Protein AF-A0A5N4C7Z2-F1 (afdb_monomer_lite)

Organism: Camelus dromedarius (NCBI:txid9838)

InterPro domains:
  IPR001515 Large ribosomal subunit protein eL32 [PF01655] (17-47)
  IPR001515 Large ribosomal subunit protein eL32 [PTHR23413] (5-45)
  IPR001515 Large ribosomal subunit protein eL32 [SM01393] (17-60)
  IPR036351 Large ribosomal subunit protein eL32 superfamily [SSF52042] (2-69)

Structure (mmCIF, N/CA/C/O backbone):
data_AF-A0A5N4C7Z2-F1
#
_entry.id   AF-A0A5N4C7Z2-F1
#
loop_
_atom_site.group_PDB
_atom_site.id
_atom_site.type_symbol
_atom_site.label_atom_id
_atom_site.label_alt_id
_atom_site.label_comp_id
_atom_site.label_asym_id
_atom_site.label_entity_id
_atom_site.label_seq_id
_atom_site.pdbx_PDB_ins_code
_atom_site.Cartn_x
_atom_site.Cartn_y
_atom_site.Cartn_z
_atom_site.occupancy
_atom_site.B_iso_or_equiv
_atom_site.auth_seq_id
_atom_site.auth_comp_id
_atom_site.auth_asym_id
_atom_site.auth_atom_id
_atom_site.pdbx_PDB_model_num
ATOM 1 N N . MET A 1 1 ? 3.796 -21.921 26.630 1.00 66.44 1 MET A N 1
ATOM 2 C CA . MET A 1 1 ? 3.392 -20.593 27.145 1.00 66.44 1 MET A CA 1
ATOM 3 C C . MET A 1 1 ? 2.021 -20.253 26.587 1.00 66.44 1 MET A C 1
ATOM 5 O O . MET A 1 1 ? 1.845 -20.353 25.379 1.00 66.44 1 MET A O 1
ATOM 9 N N . ALA A 1 2 ? 1.051 -19.921 27.439 1.00 75.12 2 ALA A N 1
ATOM 10 C CA . ALA A 1 2 ? -0.286 -19.524 26.996 1.00 75.12 2 ALA A CA 1
ATOM 11 C C . ALA A 1 2 ? -0.316 -18.018 26.683 1.00 75.12 2 ALA A C 1
ATOM 13 O O . ALA A 1 2 ? 0.199 -17.219 27.461 1.00 75.12 2 ALA A O 1
ATOM 14 N N . ALA A 1 3 ? -0.896 -17.637 25.542 1.00 82.44 3 ALA A N 1
ATOM 15 C CA . ALA A 1 3 ? -1.018 -16.239 25.128 1.00 82.44 3 ALA A CA 1
ATOM 16 C C . ALA A 1 3 ? -2.246 -15.579 25.776 1.00 82.44 3 ALA A C 1
ATOM 18 O O . ALA A 1 3 ? -3.341 -16.149 25.757 1.00 82.44 3 ALA A O 1
ATOM 19 N N . LEU A 1 4 ? -2.070 -14.371 26.318 1.00 86.19 4 LEU A N 1
ATOM 20 C CA . LEU A 1 4 ? -3.160 -13.582 26.894 1.00 86.19 4 LEU A CA 1
ATOM 21 C C . LEU A 1 4 ? -4.130 -13.127 25.794 1.00 86.19 4 LEU A C 1
ATOM 23 O O . LEU A 1 4 ? -3.710 -12.709 24.713 1.00 86.19 4 LEU A O 1
ATOM 27 N N . ARG A 1 5 ? -5.435 -13.216 26.071 1.00 84.00 5 ARG A N 1
ATOM 28 C CA . ARG A 1 5 ? -6.505 -12.789 25.159 1.00 84.00 5 ARG A CA 1
ATOM 29 C C . ARG A 1 5 ? -7.171 -11.519 25.701 1.00 84.00 5 ARG A C 1
ATOM 31 O O . ARG A 1 5 ? -7.389 -11.444 26.908 1.00 84.00 5 ARG A O 1
ATOM 38 N N . PRO A 1 6 ? -7.502 -10.537 24.846 1.00 85.94 6 PRO A N 1
ATOM 39 C CA . PRO A 1 6 ? -8.206 -9.335 25.279 1.00 85.94 6 PRO A CA 1
ATOM 40 C C . PRO A 1 6 ? -9.659 -9.649 25.661 1.00 85.94 6 PRO A C 1
ATOM 42 O O . PRO A 1 6 ? -10.271 -10.554 25.092 1.00 85.94 6 PRO A O 1
ATOM 45 N N . LEU A 1 7 ? -10.210 -8.866 26.595 1.00 86.56 7 LEU A N 1
ATOM 46 C CA . LEU A 1 7 ? -11.590 -8.998 27.080 1.00 86.56 7 LEU A CA 1
ATOM 47 C C . LEU A 1 7 ? -12.625 -8.700 25.986 1.00 86.56 7 LEU A C 1
ATOM 49 O O . LEU A 1 7 ? -13.638 -9.383 25.879 1.00 86.56 7 LEU A O 1
ATOM 53 N N . VAL A 1 8 ? -12.346 -7.699 25.150 1.00 89.25 8 VAL A N 1
ATOM 54 C CA . VAL A 1 8 ? -13.197 -7.303 24.025 1.00 89.25 8 VAL A CA 1
ATOM 55 C C . VAL A 1 8 ? -12.412 -7.477 22.733 1.00 89.25 8 VAL A C 1
ATOM 57 O O . VAL A 1 8 ? -11.285 -6.998 22.603 1.00 89.25 8 VAL A O 1
ATOM 60 N N . LYS A 1 9 ? -13.018 -8.161 21.760 1.00 84.62 9 LYS A N 1
ATOM 61 C CA . LYS A 1 9 ? -12.472 -8.325 20.412 1.00 84.62 9 LYS A CA 1
ATOM 62 C C . LYS A 1 9 ? -13.299 -7.485 19.435 1.00 84.62 9 LYS A C 1
ATOM 64 O O . LYS A 1 9 ? -14.303 -7.988 18.933 1.00 84.62 9 LYS A O 1
ATOM 69 N N . PRO A 1 10 ? -12.909 -6.227 19.161 1.00 84.06 10 PRO A N 1
ATOM 70 C CA . PRO A 1 10 ? -13.610 -5.422 18.171 1.00 84.06 10 PRO A CA 1
ATOM 71 C C . PRO A 1 10 ? -13.457 -6.042 16.778 1.00 84.06 10 PRO A C 1
ATOM 73 O O . PRO A 1 10 ? -12.401 -6.584 16.431 1.00 84.06 10 PRO A O 1
ATOM 76 N N . GLU A 1 11 ? -14.509 -5.956 15.965 1.00 83.25 11 GLU A N 1
ATOM 77 C CA . G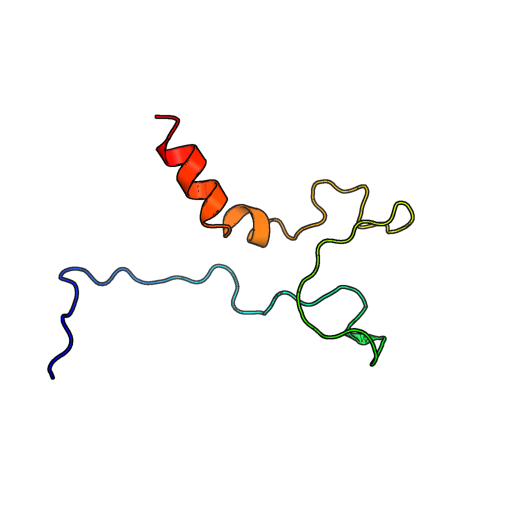LU A 1 11 ? -14.459 -6.419 14.583 1.00 83.25 11 GLU A CA 1
ATOM 78 C C . GLU A 1 11 ? -13.595 -5.463 13.750 1.00 83.25 11 GLU A C 1
ATOM 80 O O . GLU A 1 11 ? -13.917 -4.292 13.544 1.00 83.25 11 GLU A O 1
ATOM 85 N N . ILE A 1 12 ? -12.445 -5.954 13.286 1.00 84.69 12 ILE A N 1
ATOM 86 C CA . ILE A 1 12 ? -11.499 -5.144 12.518 1.00 84.69 12 ILE A CA 1
ATOM 87 C C . ILE A 1 12 ? -11.965 -5.082 11.063 1.00 84.69 12 ILE A C 1
ATOM 89 O O . ILE A 1 12 ? -11.501 -5.841 10.209 1.00 84.69 12 ILE A O 1
ATOM 93 N N . VAL A 1 13 ? -12.840 -4.126 10.762 1.00 85.50 13 VAL A N 1
ATOM 94 C CA . VAL A 1 13 ? -13.264 -3.851 9.386 1.00 85.50 13 VAL A CA 1
ATOM 95 C C . VAL A 1 13 ? -12.160 -3.087 8.649 1.00 85.50 13 VAL A C 1
ATOM 97 O O . VAL A 1 13 ? -11.788 -1.962 8.997 1.00 85.50 13 VAL A O 1
ATOM 100 N N . LYS A 1 14 ? -11.589 -3.700 7.606 1.00 82.75 14 LYS A N 1
ATOM 101 C CA . LYS A 1 14 ? -10.560 -3.071 6.765 1.00 82.75 14 LYS A CA 1
ATOM 102 C C . LYS A 1 14 ? -11.219 -2.247 5.663 1.00 82.75 14 LYS A C 1
ATOM 104 O O . LYS A 1 14 ? -11.857 -2.795 4.775 1.00 82.75 14 LYS A O 1
ATOM 109 N N . LYS A 1 15 ? -10.971 -0.933 5.658 1.00 82.19 15 LYS A N 1
ATOM 110 C CA . LYS A 1 15 ? -11.484 -0.006 4.627 1.00 82.19 15 LYS A CA 1
ATOM 111 C C . LYS A 1 15 ? -10.999 -0.339 3.209 1.00 82.19 15 LYS A C 1
ATOM 113 O O . LYS A 1 15 ? -11.660 -0.027 2.228 1.00 82.19 15 LYS A O 1
ATOM 118 N N . ARG A 1 16 ? -9.819 -0.951 3.087 1.00 79.06 16 ARG A N 1
ATOM 119 C CA . ARG A 1 16 ? -9.242 -1.399 1.817 1.00 79.06 16 ARG A CA 1
ATOM 120 C C . ARG A 1 16 ? -8.424 -2.660 2.051 1.00 79.06 16 ARG A C 1
ATOM 122 O O . ARG A 1 16 ? -7.617 -2.711 2.974 1.00 79.06 16 ARG A O 1
ATOM 129 N N . THR A 1 17 ? -8.604 -3.647 1.183 1.00 83.38 17 THR A N 1
ATOM 130 C CA . THR A 1 17 ? -7.865 -4.920 1.215 1.00 83.38 17 THR A CA 1
ATOM 131 C C . THR A 1 17 ? -6.705 -4.945 0.215 1.00 83.38 17 THR A C 1
ATOM 133 O O . THR A 1 17 ? -5.689 -5.599 0.443 1.00 83.38 17 THR A O 1
ATOM 136 N N . LYS A 1 18 ? -6.815 -4.190 -0.887 1.00 85.44 18 LYS A N 1
ATOM 137 C CA . LYS A 1 18 ? -5.777 -4.085 -1.924 1.00 85.44 18 LYS A CA 1
ATOM 138 C C . LYS A 1 18 ? -4.565 -3.289 -1.431 1.00 85.44 18 LYS A C 1
ATOM 140 O O . LYS A 1 18 ? -4.727 -2.171 -0.940 1.00 85.44 18 LYS A O 1
ATOM 145 N N . LYS A 1 19 ? -3.357 -3.811 -1.676 1.00 84.75 19 LYS A N 1
ATOM 146 C CA . LYS A 1 19 ? -2.085 -3.136 -1.365 1.00 84.75 19 LYS A CA 1
ATOM 147 C C . LYS A 1 19 ? -1.941 -1.812 -2.127 1.00 84.75 19 LYS A C 1
ATOM 149 O O . LYS A 1 19 ? -2.461 -1.654 -3.235 1.00 84.75 19 LYS A O 1
ATOM 154 N N . PHE A 1 20 ? -1.218 -0.870 -1.530 1.00 83.75 20 PHE A N 1
ATOM 155 C CA . PHE A 1 20 ? -0.800 0.359 -2.199 1.00 83.75 20 PHE A CA 1
ATOM 156 C C . PHE A 1 20 ? 0.454 0.070 -3.025 1.00 83.75 20 PHE A C 1
ATOM 158 O O . PHE A 1 20 ? 1.477 -0.327 -2.471 1.00 83.75 20 PHE A O 1
ATOM 165 N N . ILE A 1 21 ? 0.352 0.231 -4.344 1.00 87.19 21 ILE A N 1
ATOM 166 C CA . ILE A 1 21 ? 1.444 -0.017 -5.293 1.00 87.19 21 ILE A CA 1
ATOM 167 C C . ILE A 1 21 ? 2.027 1.301 -5.792 1.00 87.19 21 ILE A C 1
ATOM 169 O O . ILE A 1 21 ? 1.307 2.293 -5.905 1.00 87.19 21 ILE A O 1
A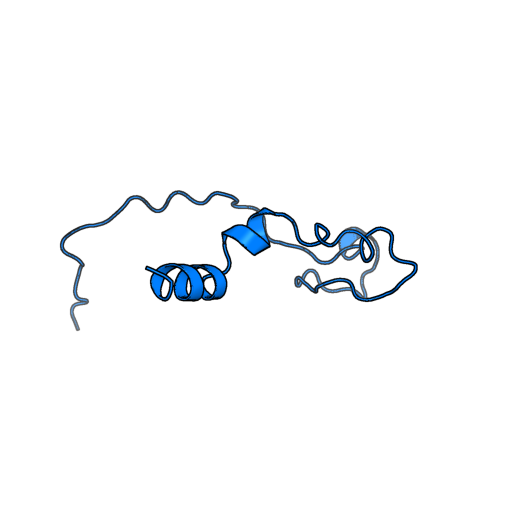TOM 173 N N . GLN A 1 22 ? 3.324 1.312 -6.099 1.00 86.25 22 GLN A N 1
ATOM 174 C CA . GLN A 1 22 ? 3.963 2.471 -6.717 1.00 86.25 22 GLN A CA 1
ATOM 175 C C . GLN A 1 22 ? 3.369 2.736 -8.104 1.00 86.25 22 GLN A C 1
ATOM 177 O O . GLN A 1 22 ? 3.110 1.801 -8.868 1.00 86.25 22 GLN A O 1
ATOM 182 N N . HIS A 1 23 ? 3.192 4.011 -8.442 1.00 81.81 23 HIS A N 1
ATOM 183 C CA . HIS A 1 23 ? 2.818 4.419 -9.791 1.00 81.81 23 HIS A CA 1
ATOM 184 C C . HIS A 1 23 ? 3.854 3.907 -10.811 1.00 81.81 23 HIS A C 1
ATOM 186 O O . HIS A 1 23 ? 5.050 3.947 -10.533 1.00 81.81 23 HIS A O 1
ATOM 192 N N . GLN A 1 24 ? 3.390 3.397 -11.959 1.00 83.12 24 GLN A N 1
ATOM 193 C CA . GLN A 1 24 ? 4.196 2.797 -13.041 1.00 83.12 24 GLN A CA 1
ATOM 194 C C . GLN A 1 24 ? 4.862 1.441 -12.730 1.00 83.12 24 GLN A C 1
ATOM 196 O O . GLN A 1 24 ? 5.543 0.885 -13.593 1.00 83.12 24 GLN A O 1
ATOM 201 N N . SER A 1 25 ? 4.642 0.855 -11.544 1.00 85.25 25 SER A N 1
ATOM 202 C CA . SER A 1 25 ? 5.159 -0.493 -11.215 1.00 85.25 25 SER A CA 1
ATOM 203 C C . SER A 1 25 ? 4.529 -1.629 -12.034 1.00 85.25 25 SER A C 1
ATOM 205 O O . SER A 1 25 ? 5.025 -2.751 -12.041 1.00 85.25 25 SER A O 1
ATOM 207 N N . ASP A 1 26 ? 3.429 -1.346 -12.722 1.00 83.88 26 ASP A N 1
ATOM 208 C CA . ASP A 1 26 ? 2.772 -2.207 -13.699 1.00 83.88 26 ASP A CA 1
ATOM 209 C C . ASP A 1 26 ? 3.481 -2.202 -15.063 1.00 83.88 26 ASP A C 1
ATOM 211 O O . ASP A 1 26 ? 3.484 -3.218 -15.750 1.00 83.88 26 ASP A O 1
ATOM 215 N N . ARG A 1 27 ? 4.109 -1.080 -15.438 1.00 86.50 27 ARG A N 1
ATOM 216 C CA . ARG A 1 27 ? 4.723 -0.877 -16.763 1.00 86.50 27 ARG A CA 1
ATOM 217 C C . ARG A 1 27 ? 6.231 -1.104 -16.770 1.00 86.50 27 ARG A C 1
ATOM 219 O O . ARG A 1 27 ? 6.794 -1.446 -17.804 1.00 86.50 27 ARG A O 1
ATOM 226 N N . CYS A 1 28 ? 6.897 -0.902 -15.633 1.00 79.50 28 CYS A N 1
ATOM 227 C CA . CYS A 1 28 ? 8.353 -0.960 -15.539 1.00 79.50 28 CYS A CA 1
ATOM 228 C C . CYS A 1 28 ? 8.817 -2.051 -14.569 1.00 79.50 28 CYS A C 1
ATOM 230 O O . CYS A 1 28 ? 8.635 -1.929 -13.361 1.00 79.50 28 CYS A O 1
ATOM 232 N N . VAL A 1 29 ? 9.542 -3.056 -15.076 1.00 85.38 29 VAL A N 1
ATOM 233 C CA . VAL A 1 29 ? 10.108 -4.159 -14.266 1.00 85.38 29 VAL A CA 1
ATOM 234 C C . VAL A 1 29 ? 11.099 -3.657 -13.202 1.00 85.38 29 VAL A C 1
ATOM 236 O O . VAL A 1 29 ? 11.214 -4.236 -12.125 1.00 85.38 29 VAL A O 1
ATOM 239 N N . LYS A 1 30 ? 11.786 -2.537 -13.469 1.00 88.25 30 LYS A N 1
ATOM 240 C CA . LYS A 1 30 ? 12.730 -1.903 -12.531 1.00 88.25 30 LYS A CA 1
ATOM 241 C C . LYS A 1 30 ? 12.035 -1.309 -11.297 1.00 88.25 30 LYS A C 1
ATOM 243 O O . LYS A 1 30 ? 12.664 -1.167 -10.249 1.00 88.25 30 LYS A O 1
ATOM 248 N N . ILE A 1 31 ? 10.754 -0.950 -11.411 1.00 85.12 31 ILE A N 1
ATOM 249 C CA . ILE A 1 31 ? 10.000 -0.288 -10.346 1.00 85.12 31 ILE A CA 1
ATOM 250 C C . ILE A 1 31 ? 9.283 -1.353 -9.519 1.00 85.12 31 ILE A C 1
ATOM 252 O O . ILE A 1 31 ? 8.334 -1.998 -9.960 1.00 85.12 31 ILE A O 1
ATOM 256 N N . LYS A 1 32 ? 9.728 -1.529 -8.274 1.00 86.00 32 LYS A N 1
ATOM 257 C CA . LYS A 1 32 ? 9.092 -2.460 -7.336 1.00 86.00 32 LYS A CA 1
ATOM 258 C C . LYS A 1 32 ? 7.706 -1.947 -6.931 1.00 86.00 32 LYS A C 1
ATOM 260 O O . LYS A 1 32 ? 7.473 -0.751 -6.812 1.00 86.00 32 LYS A O 1
ATOM 265 N N . ARG A 1 33 ? 6.793 -2.862 -6.598 1.00 86.25 33 ARG A N 1
ATOM 266 C CA . ARG A 1 33 ? 5.410 -2.547 -6.174 1.00 86.25 33 ARG A CA 1
ATOM 267 C C . ARG A 1 33 ? 5.294 -1.910 -4.775 1.00 86.25 33 ARG A C 1
ATOM 269 O O . ARG A 1 33 ? 4.197 -1.862 -4.231 1.00 86.25 33 ARG A O 1
ATOM 276 N N . ASN A 1 34 ? 6.388 -1.451 -4.167 1.00 85.69 34 ASN A N 1
ATOM 277 C CA . ASN A 1 34 ? 6.365 -0.844 -2.834 1.00 85.69 34 ASN A CA 1
ATOM 278 C C . ASN A 1 34 ? 5.905 0.616 -2.903 1.00 85.69 34 ASN A C 1
ATOM 280 O O . ASN A 1 34 ? 6.463 1.390 -3.672 1.00 85.69 34 ASN A O 1
ATOM 284 N N . 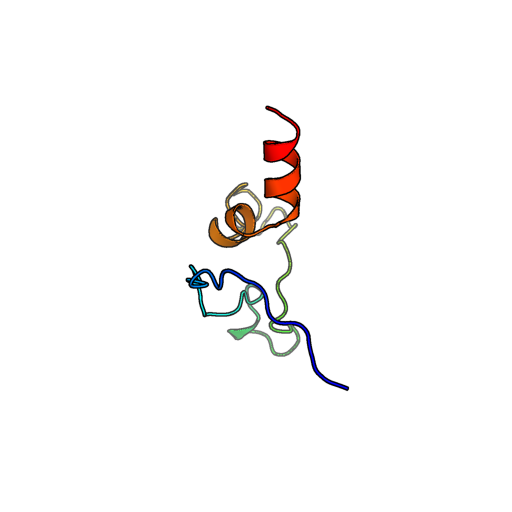TRP A 1 35 ? 4.950 1.016 -2.065 1.00 83.19 35 TRP A N 1
ATOM 285 C CA . TRP A 1 35 ? 4.443 2.388 -2.063 1.00 83.19 35 TRP A CA 1
ATOM 286 C C . TRP A 1 35 ? 5.549 3.433 -1.817 1.00 83.19 35 TRP A C 1
ATOM 288 O O . TRP A 1 35 ? 6.377 3.298 -0.913 1.00 83.19 35 TRP A O 1
ATOM 298 N N . ARG A 1 36 ? 5.541 4.504 -2.618 1.00 83.19 36 ARG A N 1
ATOM 299 C CA . ARG A 1 36 ? 6.407 5.684 -2.487 1.00 83.19 36 ARG A CA 1
ATOM 300 C C . ARG A 1 36 ? 5.587 6.929 -2.813 1.00 83.19 36 ARG A C 1
ATOM 302 O O . ARG A 1 36 ? 4.828 6.918 -3.778 1.00 83.19 36 ARG A O 1
ATOM 309 N N . LYS A 1 37 ? 5.763 8.001 -2.035 1.00 81.12 37 LYS A N 1
ATOM 310 C CA . LYS A 1 37 ? 5.140 9.299 -2.327 1.00 81.12 37 LYS A CA 1
ATOM 311 C C . LYS A 1 37 ? 5.820 9.917 -3.565 1.00 81.12 37 LYS A C 1
ATOM 313 O O . LYS A 1 37 ? 7.047 10.048 -3.531 1.00 81.12 37 LYS A O 1
ATOM 318 N N . PRO A 1 38 ? 5.085 10.272 -4.635 1.00 82.38 38 PRO A N 1
ATOM 319 C CA . PRO A 1 38 ? 5.660 10.964 -5.790 1.00 82.38 38 PRO A CA 1
ATOM 320 C C . PRO A 1 38 ? 6.150 12.362 -5.377 1.00 82.38 38 PRO A C 1
ATOM 322 O O . PRO A 1 38 ? 5.500 13.030 -4.577 1.00 82.38 38 PRO A O 1
ATOM 325 N N . ARG A 1 39 ? 7.319 12.789 -5.877 1.00 78.94 39 ARG A N 1
ATOM 326 C CA . ARG A 1 39 ? 7.961 14.070 -5.500 1.00 78.94 39 ARG A CA 1
ATOM 327 C C . ARG A 1 39 ? 8.383 14.964 -6.680 1.00 78.94 39 ARG A C 1
ATOM 329 O O . ARG A 1 39 ? 8.958 16.013 -6.439 1.00 78.94 39 ARG A O 1
ATOM 336 N N . GLY A 1 40 ? 8.150 14.567 -7.935 1.00 78.06 40 GLY A N 1
ATOM 337 C CA . GLY A 1 40 ? 8.611 15.337 -9.107 1.00 78.06 40 GLY A CA 1
ATOM 338 C C . GLY A 1 40 ? 7.555 16.293 -9.658 1.00 78.06 40 GLY A C 1
ATOM 339 O O . GLY A 1 40 ? 6.401 15.892 -9.754 1.00 78.06 40 GLY A O 1
ATOM 340 N N . ILE A 1 41 ? 7.960 17.499 -10.057 1.00 68.38 41 ILE A N 1
ATOM 341 C CA . ILE A 1 41 ? 7.098 18.606 -10.515 1.00 68.38 41 ILE A CA 1
ATOM 342 C C . ILE A 1 41 ? 6.241 18.181 -11.721 1.00 68.38 41 ILE A C 1
ATOM 344 O O . ILE A 1 41 ? 5.023 18.243 -11.655 1.00 68.38 41 ILE A O 1
ATOM 348 N N . ASP A 1 42 ? 6.839 17.556 -12.736 1.00 71.00 42 ASP A N 1
ATOM 349 C CA . ASP A 1 42 ? 6.111 17.131 -13.948 1.00 71.00 42 ASP A CA 1
ATOM 350 C C . ASP A 1 42 ? 5.200 15.910 -13.753 1.00 71.00 42 ASP A C 1
ATOM 352 O O . ASP A 1 42 ? 4.469 15.497 -14.658 1.00 71.00 42 ASP A O 1
ATOM 356 N N . ASN A 1 43 ? 5.222 15.282 -12.574 1.00 65.75 43 ASN A N 1
ATOM 357 C CA . ASN A 1 43 ? 4.266 14.220 -12.311 1.00 65.75 43 ASN A CA 1
ATOM 358 C C . ASN A 1 43 ? 2.900 14.857 -12.073 1.00 65.75 43 ASN A C 1
ATOM 360 O O . ASN A 1 43 ? 2.711 15.558 -11.088 1.00 65.75 43 ASN A O 1
ATOM 364 N N . ARG A 1 44 ? 1.891 14.500 -12.878 1.00 64.88 44 ARG A N 1
ATOM 365 C CA . ARG A 1 44 ? 0.481 14.869 -12.620 1.00 64.88 44 ARG A CA 1
ATOM 366 C C . ARG A 1 44 ? 0.043 14.577 -11.173 1.00 64.88 44 ARG A C 1
ATOM 368 O O . ARG A 1 44 ? -0.852 15.217 -10.639 1.00 64.88 44 ARG A O 1
ATOM 375 N N . GLN A 1 45 ? 0.683 13.593 -10.545 1.00 58.09 45 GLN A N 1
ATOM 376 C CA . GLN A 1 45 ? 0.467 13.200 -9.159 1.00 58.09 45 GLN A CA 1
ATOM 377 C C . GLN A 1 45 ? 1.268 14.014 -8.123 1.00 58.09 45 GLN A C 1
ATOM 379 O O . GLN A 1 45 ? 1.270 13.612 -6.978 1.00 58.09 45 GLN A O 1
ATOM 384 N N . SER A 1 46 ? 2.011 15.076 -8.432 1.00 56.75 46 SER A N 1
ATOM 385 C CA . SER A 1 46 ? 2.763 15.836 -7.409 1.00 56.75 46 SER A CA 1
ATOM 386 C C . SER A 1 46 ? 2.022 17.086 -6.938 1.00 56.75 46 SER A C 1
ATOM 388 O O . SER A 1 46 ? 1.998 17.360 -5.743 1.00 56.75 46 SER A O 1
ATOM 390 N N . HIS A 1 47 ? 1.373 17.796 -7.865 1.00 51.97 47 HIS A N 1
ATOM 391 C CA . HIS A 1 47 ? 0.620 19.027 -7.598 1.00 51.97 47 HIS A CA 1
ATOM 392 C C . HIS A 1 47 ? -0.736 18.791 -6.932 1.00 51.97 47 HIS A C 1
ATOM 394 O O . HIS A 1 47 ? -1.330 19.717 -6.390 1.00 51.97 47 HIS A O 1
ATOM 400 N N . LEU A 1 48 ? -1.223 17.549 -6.936 1.00 51.03 48 LEU A N 1
ATOM 401 C CA . LEU A 1 48 ? -2.304 17.162 -6.047 1.00 51.03 48 LEU A CA 1
ATOM 402 C C . LEU A 1 48 ? -1.687 16.933 -4.660 1.00 51.03 48 LEU A C 1
ATOM 404 O O . LEU A 1 48 ? -1.048 15.908 -4.413 1.00 51.03 48 LEU A O 1
ATOM 408 N N . GLU A 1 49 ? -1.913 17.852 -3.725 1.00 47.38 49 GLU A N 1
ATOM 409 C CA . GLU A 1 49 ? -1.735 17.583 -2.288 1.00 47.38 49 GLU A CA 1
ATOM 410 C C . GLU A 1 49 ? -2.490 16.288 -1.873 1.00 47.38 49 GLU A C 1
ATOM 412 O O . GLU A 1 49 ? -2.064 15.532 -0.999 1.00 47.38 49 GLU A O 1
ATOM 417 N N . GLU A 1 50 ? -3.530 15.953 -2.646 1.00 50.34 50 GLU A N 1
ATOM 418 C CA . GLU A 1 50 ? -4.349 14.734 -2.654 1.00 50.34 50 GLU A CA 1
ATOM 419 C C . GLU A 1 5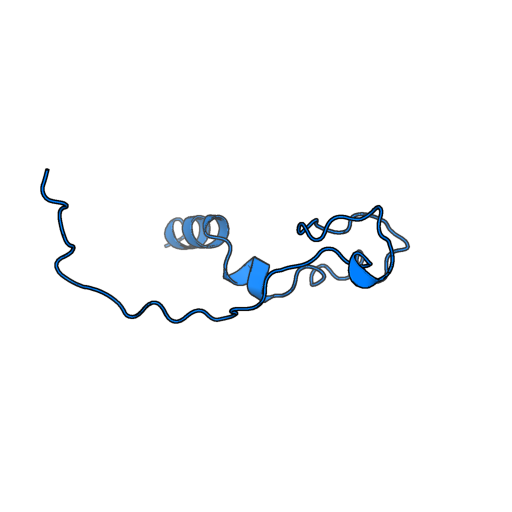0 ? -3.764 13.547 -3.455 1.00 50.34 50 GLU A C 1
ATOM 421 O O . GLU A 1 50 ? -4.478 12.641 -3.885 1.00 50.34 50 GLU A O 1
ATOM 426 N N . SER A 1 51 ? -2.461 13.534 -3.729 1.00 49.78 51 SER A N 1
ATOM 427 C CA . SER A 1 51 ? -1.828 12.493 -4.558 1.00 49.78 51 SER A CA 1
ATOM 428 C C . SER A 1 51 ? -1.615 11.161 -3.861 1.00 49.78 51 SER A C 1
ATOM 430 O O . SER A 1 51 ? -1.491 10.113 -4.501 1.00 49.78 51 SER A O 1
ATOM 432 N N . SER A 1 52 ? -1.553 11.188 -2.534 1.00 56.22 52 SER A N 1
ATOM 433 C CA . SER A 1 52 ? -1.666 9.965 -1.758 1.00 56.22 52 SER A CA 1
ATOM 434 C C . SER A 1 52 ? -3.144 9.597 -1.745 1.00 56.2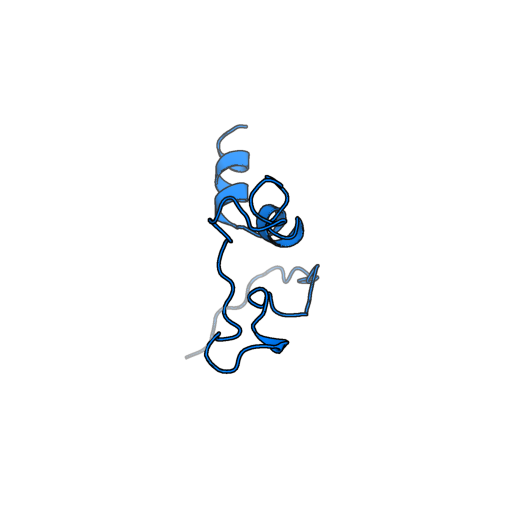2 52 SER A C 1
ATOM 436 O O . SER A 1 52 ? -3.944 10.461 -1.393 1.00 56.22 52 SER A O 1
ATOM 438 N N . PRO A 1 53 ? -3.535 8.354 -2.099 1.00 64.69 53 PRO A N 1
ATOM 439 C CA . PRO A 1 53 ? -4.930 7.954 -2.001 1.00 64.69 53 PRO A CA 1
ATOM 440 C C . PRO A 1 53 ? -5.432 8.339 -0.613 1.00 64.69 53 PRO A C 1
ATOM 442 O O . PRO A 1 53 ? -4.770 7.991 0.362 1.00 64.69 53 PRO A O 1
ATOM 445 N N . VAL A 1 54 ? -6.559 9.053 -0.526 1.00 61.91 54 VAL A N 1
ATOM 446 C CA . VAL A 1 54 ? -7.136 9.583 0.730 1.00 61.91 54 VAL A CA 1
ATOM 447 C C . VAL A 1 54 ? -7.116 8.532 1.847 1.00 61.91 54 VAL A C 1
ATOM 449 O O . VAL A 1 54 ? -6.817 8.828 2.999 1.00 61.91 54 VAL A O 1
ATOM 452 N N . ALA A 1 55 ? -7.301 7.263 1.474 1.00 55.88 55 ALA A N 1
ATOM 453 C CA . ALA A 1 55 ? -7.128 6.107 2.341 1.00 55.88 55 ALA A CA 1
ATOM 454 C C . ALA A 1 55 ? -5.799 6.087 3.131 1.00 55.88 55 ALA A C 1
ATOM 456 O O . ALA A 1 55 ? -5.853 5.828 4.320 1.00 55.88 55 ALA A O 1
ATOM 457 N N . ILE A 1 56 ? -4.638 6.390 2.535 1.00 67.38 56 ILE A N 1
ATOM 458 C CA . ILE A 1 56 ? -3.333 6.447 3.227 1.00 67.38 56 ILE A CA 1
ATOM 459 C C . ILE A 1 56 ? -3.311 7.562 4.275 1.00 67.38 56 ILE A C 1
ATOM 461 O O . ILE A 1 56 ? -2.818 7.327 5.376 1.00 67.38 56 ILE A O 1
ATOM 465 N N . ARG A 1 57 ? -3.870 8.741 3.962 1.00 61.06 57 ARG A N 1
ATOM 466 C CA . ARG A 1 57 ? -3.980 9.861 4.915 1.00 61.06 57 ARG A CA 1
ATOM 467 C C . ARG A 1 57 ? -4.857 9.466 6.109 1.00 61.06 57 ARG A C 1
ATOM 469 O O . ARG A 1 57 ? -4.468 9.684 7.247 1.00 61.06 57 ARG A O 1
ATOM 476 N N . VAL A 1 58 ? -5.981 8.794 5.844 1.00 58.22 58 VAL A N 1
ATOM 477 C CA . VAL A 1 58 ? -6.975 8.366 6.849 1.00 58.22 58 VAL A CA 1
ATOM 478 C C . VAL A 1 58 ? -6.530 7.141 7.667 1.00 58.22 58 VAL A C 1
ATOM 480 O O . VAL A 1 58 ? -7.013 6.932 8.777 1.00 58.22 58 VAL A O 1
ATOM 483 N N . THR A 1 59 ? -5.640 6.296 7.139 1.00 62.50 59 THR A N 1
ATOM 484 C CA . THR A 1 59 ? -5.156 5.086 7.833 1.00 62.50 59 THR A CA 1
ATOM 485 C C . THR A 1 59 ? -3.798 5.254 8.509 1.00 62.50 59 THR A C 1
ATOM 487 O O . THR A 1 59 ? -3.303 4.278 9.068 1.00 62.50 59 THR A O 1
ATOM 490 N N . ASN A 1 60 ? -3.168 6.432 8.441 1.00 57.28 60 ASN A N 1
ATOM 491 C CA . ASN A 1 60 ? -1.880 6.660 9.089 1.00 57.28 60 ASN A CA 1
ATOM 492 C C . ASN A 1 60 ? -2.070 6.769 10.619 1.00 57.28 60 ASN A C 1
ATOM 494 O O . ASN A 1 60 ? -2.693 7.732 11.067 1.00 57.28 60 ASN A O 1
ATOM 498 N N . PRO A 1 61 ? -1.549 5.831 11.435 1.00 55.66 61 PRO A N 1
ATOM 499 C CA . PRO A 1 61 ? -1.675 5.901 12.891 1.00 55.66 61 PRO A CA 1
ATOM 500 C C . PRO A 1 61 ? -1.026 7.162 13.488 1.00 55.66 61 PRO A C 1
ATOM 502 O O . PRO A 1 61 ? -1.520 7.659 14.492 1.00 55.66 61 PRO A O 1
ATOM 505 N N . SER A 1 62 ? -0.009 7.749 12.842 1.00 48.53 62 SER A N 1
ATOM 506 C CA . SER A 1 62 ? 0.595 9.021 13.271 1.00 48.53 62 SER A CA 1
ATOM 507 C C . SER A 1 62 ? -0.362 10.214 13.162 1.00 48.53 62 SER A C 1
ATOM 509 O O . SER A 1 62 ? -0.191 11.187 13.877 1.00 48.53 62 SER A O 1
ATOM 511 N N . ALA A 1 63 ? -1.369 10.148 12.281 1.00 46.44 63 ALA A N 1
ATOM 512 C CA . ALA A 1 63 ? -2.379 11.199 12.143 1.00 46.44 63 ALA A CA 1
ATOM 513 C C . ALA A 1 63 ? -3.494 11.097 13.201 1.00 46.44 63 ALA A C 1
ATOM 515 O O . ALA A 1 63 ? -4.165 12.088 13.454 1.00 46.44 63 ALA A O 1
ATOM 516 N N . ARG A 1 64 ? -3.685 9.915 13.813 1.00 46.84 64 ARG A N 1
ATOM 517 C CA . ARG A 1 64 ? -4.618 9.721 14.938 1.00 46.84 64 ARG A CA 1
ATOM 518 C C . ARG A 1 64 ? -4.061 10.254 16.256 1.00 46.84 64 ARG A C 1
ATOM 520 O O . ARG A 1 64 ? -4.799 10.901 16.986 1.00 46.84 64 ARG A O 1
ATOM 527 N N . LEU A 1 65 ? -2.765 10.058 16.501 1.00 47.41 65 LEU A N 1
ATOM 528 C CA . LEU A 1 65 ? -2.111 10.539 17.723 1.00 47.41 65 LEU A CA 1
ATOM 529 C C . LEU A 1 65 ? -2.215 12.071 17.860 1.00 47.41 65 LEU A C 1
ATOM 531 O O . LEU A 1 65 ? -2.592 12.559 18.913 1.00 47.41 65 LEU A O 1
ATOM 535 N N . CYS A 1 66 ? -2.027 12.832 16.773 1.00 39.59 66 CYS A N 1
ATOM 536 C CA . CYS A 1 66 ? -2.145 14.299 16.808 1.00 39.59 66 CYS A CA 1
ATOM 537 C C . CYS A 1 66 ? -3.584 14.830 16.976 1.00 39.59 66 CYS A C 1
ATOM 539 O O . CYS A 1 66 ? -3.755 16.013 17.264 1.00 39.59 66 CYS A O 1
ATOM 541 N N . SER A 1 67 ? -4.614 14.008 16.737 1.00 38.03 67 SER A N 1
ATOM 542 C CA . SER A 1 67 ? -6.007 14.375 17.037 1.00 38.03 67 SER A CA 1
ATOM 543 C C . SER A 1 67 ? -6.404 14.035 18.471 1.00 38.03 67 SER A C 1
ATOM 545 O O . SER A 1 67 ? -7.244 14.727 19.022 1.00 38.03 67 SER A O 1
ATOM 547 N N . GLU A 1 68 ? -5.790 13.010 19.071 1.00 47.28 68 GLU A N 1
ATOM 548 C CA . GLU A 1 68 ? -5.974 12.675 20.492 1.00 47.28 68 GLU A CA 1
ATOM 549 C C . GLU A 1 68 ? -5.227 13.661 21.414 1.00 47.28 68 GLU A C 1
ATOM 551 O O . GLU A 1 68 ? -5.621 13.832 22.557 1.00 47.28 68 GLU A O 1
ATOM 556 N N . GLU A 1 69 ? -4.182 14.340 20.921 1.00 43.44 69 GLU A N 1
ATOM 557 C CA . GLU A 1 69 ? -3.443 15.387 21.655 1.00 43.44 69 GLU A CA 1
ATOM 558 C C . GLU A 1 69 ? -4.043 16.807 21.529 1.00 43.44 69 GLU A C 1
ATOM 560 O O . GLU A 1 69 ? -3.518 17.738 22.133 1.00 43.44 69 GLU A O 1
ATOM 565 N N . ASN A 1 70 ? -5.102 17.001 20.733 1.00 41.53 70 ASN A N 1
ATOM 566 C CA . ASN A 1 70 ? -5.762 18.303 20.523 1.00 41.53 70 ASN A CA 1
ATOM 567 C C . ASN A 1 70 ? -7.206 18.335 21.065 1.00 41.53 70 ASN A C 1
ATOM 569 O O . ASN A 1 70 ? -8.031 19.108 20.570 1.00 41.53 70 ASN A O 1
ATOM 573 N N . GLU A 1 71 ? -7.500 17.513 22.073 1.00 43.50 71 GLU A N 1
ATOM 574 C CA . GLU A 1 71 ? -8.698 17.616 22.919 1.00 43.50 71 GLU A CA 1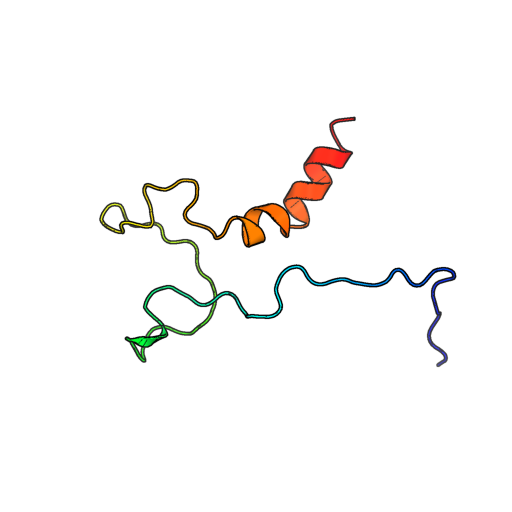
ATOM 575 C C . GLU A 1 71 ? -8.300 17.900 24.374 1.00 43.50 71 GLU A C 1
ATOM 577 O O . GLU A 1 71 ? -7.321 17.280 24.853 1.00 43.50 71 GLU A O 1
#

Secondary structure (DSSP, 8-state):
-PPP--S-------S--SPP--TTTTT-TTS-SS------TT-TTTS-TT-S-HHHHHH-HHHHHHHHTT-

Radius of gyration: 17.69 Å; chains: 1; bounding box: 27×40×44 Å

Foldseek 3Di:
DDDDDDPDDDDDDDPDDDDQFDPCVVPDVPGGRDDDQDPDPPPPLHVPPCSPPVSCVVPPVVNVVVVVVVD

Sequence (71 aa):
MAALRPLVKPEIVKKRTKKFIQHQSDRCVKIKRNWRKPRGIDNRQSHLEESSPVAIRVTNPSARLCSEENE

pLDDT: mean 70.64, std 15.93, range [38.03, 89.25]